Protein AF-A0A1E5XK78-F1 (afdb_monomer_lite)

Structure (mmCIF, N/CA/C/O backbone):
data_AF-A0A1E5XK78-F1
#
_entry.id   AF-A0A1E5XK78-F1
#
loop_
_atom_site.group_PDB
_atom_site.id
_atom_site.type_symbol
_atom_site.label_atom_id
_atom_site.label_alt_id
_atom_site.label_comp_id
_atom_site.label_asym_id
_atom_site.label_entity_id
_atom_site.label_seq_id
_atom_site.pdbx_PDB_ins_code
_atom_site.Cartn_x
_atom_site.Cartn_y
_atom_site.Cartn_z
_atom_site.occupancy
_atom_site.B_iso_or_equiv
_atom_site.auth_seq_id
_atom_site.auth_comp_id
_atom_site.auth_asym_id
_atom_site.auth_atom_id
_atom_site.pdbx_PDB_model_num
ATOM 1 N N . MET A 1 1 ? -5.330 30.285 -41.836 1.00 39.69 1 MET A N 1
ATOM 2 C CA . MET A 1 1 ? -5.995 29.648 -40.683 1.00 39.69 1 MET A CA 1
ATOM 3 C C . MET A 1 1 ? -5.480 28.227 -40.653 1.00 39.69 1 MET A C 1
ATOM 5 O O . MET A 1 1 ? -5.922 27.423 -41.458 1.00 39.69 1 MET A O 1
ATOM 9 N N . GLU A 1 2 ? -4.431 27.992 -39.870 1.00 37.88 2 GLU A N 1
ATOM 10 C CA . GLU A 1 2 ? -3.797 26.679 -39.732 1.00 37.88 2 GLU A CA 1
ATOM 11 C C . GLU A 1 2 ? -4.709 25.773 -38.904 1.00 37.88 2 GLU A C 1
ATOM 13 O O . GLU A 1 2 ? -5.076 26.111 -37.778 1.00 37.88 2 GLU A O 1
ATOM 18 N N . GLU A 1 3 ? -5.105 24.643 -39.488 1.00 44.44 3 GLU A N 1
ATOM 19 C CA . GLU A 1 3 ? -5.741 23.555 -38.758 1.00 44.44 3 GLU A CA 1
ATOM 20 C C . GLU A 1 3 ? -4.749 23.028 -37.720 1.00 44.44 3 GLU A C 1
ATOM 22 O O . GLU A 1 3 ? -3.665 22.545 -38.049 1.00 44.44 3 GLU A O 1
ATOM 27 N N . ALA A 1 4 ? -5.118 23.154 -36.446 1.00 44.00 4 ALA A N 1
ATOM 28 C CA . ALA A 1 4 ? -4.391 22.557 -35.344 1.00 44.00 4 ALA A CA 1
ATOM 29 C C . ALA A 1 4 ? -4.363 21.037 -35.550 1.00 44.00 4 ALA A C 1
ATOM 31 O O . ALA A 1 4 ? -5.372 20.357 -35.360 1.00 44.00 4 ALA A O 1
ATOM 32 N N . GLY A 1 5 ? -3.201 20.523 -35.961 1.00 41.53 5 GLY A N 1
ATOM 33 C CA . GLY A 1 5 ? -2.920 19.099 -36.056 1.00 41.53 5 GLY A CA 1
ATOM 34 C C . GLY A 1 5 ? -3.191 18.438 -34.711 1.00 41.53 5 GLY A C 1
ATOM 35 O O . GLY A 1 5 ? -2.399 18.547 -33.775 1.00 41.53 5 GLY A O 1
ATOM 36 N N . LEU A 1 6 ? -4.344 17.779 -34.618 1.00 42.44 6 LEU A N 1
ATOM 37 C CA . LEU A 1 6 ? -4.728 16.953 -33.491 1.00 42.44 6 LEU A CA 1
ATOM 38 C C . LEU A 1 6 ? -3.726 15.797 -33.435 1.00 42.44 6 LEU A C 1
ATOM 40 O O . LEU A 1 6 ? -3.800 14.863 -34.232 1.00 42.44 6 LEU A O 1
ATOM 44 N N . ILE A 1 7 ? -2.740 15.901 -32.541 1.00 48.28 7 ILE A N 1
ATOM 45 C CA . ILE A 1 7 ? -1.788 14.824 -32.267 1.00 48.28 7 ILE A CA 1
ATOM 46 C C . ILE A 1 7 ? -2.633 13.589 -31.928 1.00 48.28 7 ILE A C 1
ATOM 48 O O . ILE A 1 7 ? -3.388 13.643 -30.950 1.00 48.28 7 ILE A O 1
ATOM 52 N N . PRO A 1 8 ? -2.572 12.500 -32.715 1.00 41.50 8 PRO A N 1
ATOM 53 C CA . PRO A 1 8 ? -3.311 11.297 -32.381 1.00 41.50 8 PRO A CA 1
ATOM 54 C C . PRO A 1 8 ? -2.830 10.832 -31.009 1.00 41.50 8 PRO A C 1
ATOM 56 O O . PRO A 1 8 ? -1.623 10.699 -30.784 1.00 41.50 8 PRO A O 1
ATOM 59 N N . ALA A 1 9 ? -3.772 10.631 -30.081 1.00 45.47 9 ALA A N 1
ATOM 60 C CA . ALA A 1 9 ? -3.479 10.009 -28.799 1.00 45.47 9 ALA A CA 1
ATOM 61 C C . ALA A 1 9 ? -2.634 8.756 -29.080 1.00 45.47 9 ALA A C 1
ATOM 63 O O . ALA A 1 9 ? -3.028 7.957 -29.938 1.00 45.47 9 ALA A O 1
ATOM 64 N N . PRO A 1 10 ? -1.450 8.605 -28.457 1.00 41.16 10 PRO A N 1
ATOM 65 C CA . PRO A 1 10 ? -0.585 7.483 -28.767 1.00 41.16 10 PRO A CA 1
ATOM 66 C C . PRO A 1 10 ? -1.380 6.211 -28.512 1.00 41.16 10 PRO A C 1
ATOM 68 O O . PRO A 1 10 ? -1.948 6.062 -27.429 1.00 41.16 10 PRO A O 1
ATOM 71 N N . ALA A 1 11 ? -1.432 5.334 -29.520 1.00 41.66 11 ALA A N 1
ATOM 72 C CA . ALA A 1 11 ? -1.988 4.000 -29.390 1.00 41.66 11 ALA A CA 1
ATOM 73 C C . ALA A 1 11 ? -1.391 3.390 -28.122 1.00 41.66 11 ALA A C 1
ATOM 75 O O . ALA A 1 11 ? -0.189 3.109 -28.048 1.00 41.66 11 ALA A O 1
ATOM 76 N N . VAL A 1 12 ? -2.216 3.300 -27.080 1.00 47.38 12 VAL A N 1
ATOM 77 C CA . VAL A 1 12 ? -1.902 2.517 -25.900 1.00 47.38 12 VAL A CA 1
ATOM 78 C C . VAL A 1 12 ? -1.791 1.124 -26.475 1.00 47.38 12 VAL A C 1
ATOM 80 O O . VAL A 1 12 ? -2.801 0.549 -26.862 1.00 47.38 12 VAL A O 1
ATOM 83 N N . ASN A 1 13 ? -0.563 0.641 -26.672 1.00 44.59 13 ASN A N 1
ATOM 84 C CA . ASN A 1 13 ? -0.371 -0.761 -26.983 1.00 44.59 13 ASN A CA 1
ATOM 85 C C . ASN A 1 13 ? -1.160 -1.493 -25.903 1.00 44.59 13 ASN A C 1
ATOM 87 O O . ASN A 1 13 ? -0.841 -1.333 -24.719 1.00 44.59 13 ASN A O 1
ATOM 91 N N . ASP A 1 14 ? -2.187 -2.233 -26.315 1.00 42.72 14 ASP A N 1
ATOM 92 C CA . ASP A 1 14 ? -2.865 -3.260 -25.532 1.00 42.72 14 ASP A CA 1
ATOM 93 C C . ASP A 1 14 ? -1.855 -4.385 -25.244 1.00 42.72 14 ASP A C 1
ATOM 95 O O . ASP A 1 14 ? -2.046 -5.548 -25.583 1.00 42.72 14 ASP A O 1
ATOM 99 N N . ASN A 1 15 ? -0.711 -4.018 -24.661 1.00 50.06 15 ASN A N 1
ATOM 100 C CA . ASN A 1 15 ? 0.216 -4.927 -24.040 1.00 50.06 15 ASN A CA 1
ATOM 101 C C . ASN A 1 15 ? -0.579 -5.542 -22.903 1.00 50.06 15 ASN A C 1
ATOM 103 O O . ASN A 1 15 ? -0.853 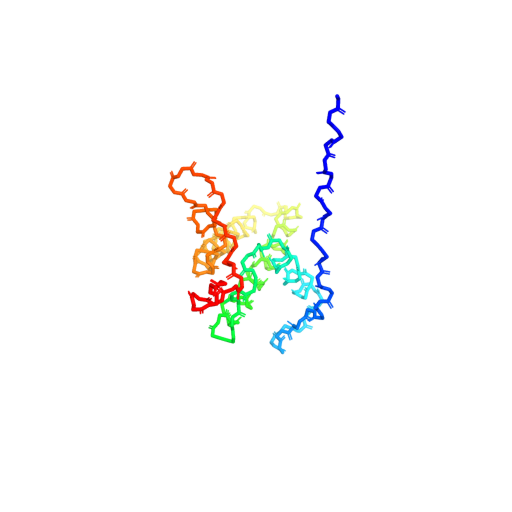-4.877 -21.900 1.00 50.06 15 ASN A O 1
ATOM 107 N N . GLU A 1 16 ? -0.983 -6.787 -23.125 1.00 63.50 16 GLU A N 1
ATOM 108 C CA . GLU A 1 16 ? -1.428 -7.736 -22.121 1.00 63.50 16 GLU A CA 1
ATOM 109 C C . GLU A 1 16 ? -0.677 -7.446 -20.823 1.00 63.50 16 GLU A C 1
ATOM 111 O O . GLU A 1 16 ? 0.538 -7.627 -20.717 1.00 63.50 16 GLU A O 1
ATOM 116 N N . LEU A 1 17 ? -1.385 -6.836 -19.875 1.00 71.38 17 LEU A N 1
ATOM 117 C CA . LEU A 1 17 ? -0.789 -6.433 -18.620 1.00 71.38 17 LEU A CA 1
ATOM 118 C C . LEU A 1 17 ? -0.367 -7.715 -17.908 1.00 71.38 17 LEU A C 1
ATOM 120 O O . LEU A 1 17 ? -1.215 -8.445 -17.399 1.00 71.38 17 LEU A O 1
ATOM 124 N N . HIS A 1 18 ? 0.933 -7.995 -17.903 1.00 80.69 18 HIS A N 1
ATOM 125 C CA . HIS A 1 18 ? 1.453 -9.168 -17.228 1.00 80.69 18 HIS A CA 1
ATOM 126 C C . HIS A 1 18 ? 1.323 -8.964 -15.719 1.00 80.69 18 HIS A C 1
ATOM 128 O O . HIS A 1 18 ? 1.890 -8.026 -15.151 1.00 80.69 18 HIS A O 1
ATOM 134 N N . TYR A 1 19 ? 0.544 -9.828 -15.074 1.00 84.31 19 TYR A N 1
ATOM 135 C CA . TYR A 1 19 ? 0.379 -9.806 -13.628 1.00 84.31 19 TYR A CA 1
ATOM 136 C C . TYR A 1 19 ? 1.444 -10.694 -12.983 1.00 84.31 19 TYR A C 1
ATOM 138 O O . TYR A 1 19 ? 1.556 -11.853 -13.371 1.00 84.31 19 TYR A O 1
ATOM 146 N N . PRO A 1 20 ? 2.171 -10.193 -11.974 1.00 85.75 20 PRO A N 1
ATOM 147 C CA . PRO A 1 20 ? 3.017 -11.022 -11.125 1.00 85.75 20 PRO A CA 1
ATOM 148 C C . PRO A 1 20 ? 2.270 -12.217 -10.519 1.00 85.75 20 PRO A C 1
ATOM 150 O O . PRO A 1 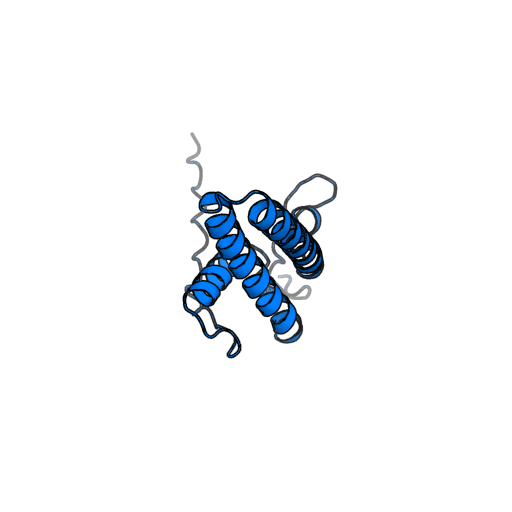20 ? 1.163 -12.044 -10.000 1.00 85.75 20 PRO A O 1
ATOM 153 N N . ASP A 1 21 ? 2.906 -13.391 -10.473 1.00 85.31 21 ASP A N 1
ATOM 154 C CA . ASP A 1 21 ? 2.332 -14.623 -9.894 1.00 85.31 21 ASP A CA 1
ATOM 155 C C . ASP A 1 21 ? 1.940 -14.460 -8.415 1.00 85.31 21 ASP A C 1
ATOM 157 O O . ASP A 1 21 ? 1.015 -15.097 -7.908 1.00 85.31 21 ASP A O 1
ATOM 161 N N . ALA A 1 22 ? 2.630 -13.565 -7.705 1.00 88.25 22 ALA A N 1
ATOM 162 C CA . ALA A 1 22 ? 2.384 -13.270 -6.297 1.00 88.25 22 ALA A CA 1
ATOM 163 C C . ALA A 1 22 ? 1.105 -12.447 -6.037 1.00 88.25 22 ALA A C 1
ATOM 165 O O . ALA A 1 22 ? 0.734 -12.265 -4.870 1.00 88.25 22 ALA A O 1
ATOM 166 N N . ILE A 1 23 ? 0.456 -11.924 -7.085 1.00 87.31 23 ILE A N 1
ATOM 167 C CA . ILE A 1 23 ? -0.830 -11.226 -7.002 1.00 87.31 23 ILE A CA 1
ATOM 168 C C . ILE A 1 23 ? -1.953 -12.246 -7.168 1.00 87.31 23 ILE A C 1
ATOM 170 O O . ILE A 1 23 ? -2.204 -12.774 -8.253 1.00 87.31 23 ILE A O 1
ATOM 174 N N . GLN A 1 24 ? -2.659 -12.505 -6.073 1.00 85.56 24 GLN A N 1
ATOM 175 C CA . GLN A 1 24 ? -3.626 -13.599 -6.013 1.00 85.56 24 GLN A CA 1
ATOM 176 C C . GLN A 1 24 ? -5.067 -13.103 -6.059 1.00 85.56 24 GLN A C 1
ATOM 178 O O . GLN A 1 24 ? -5.935 -13.809 -6.562 1.00 85.56 24 GLN A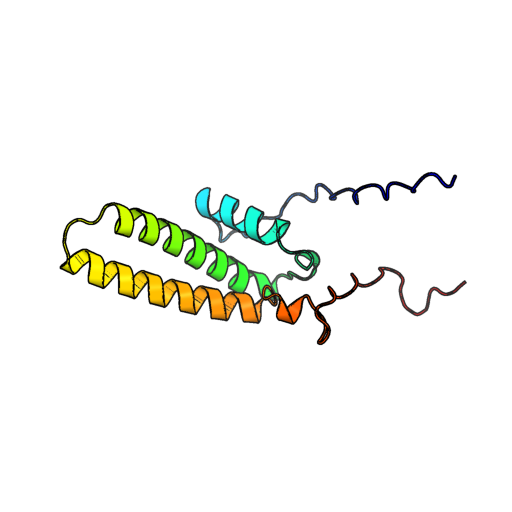 O 1
ATOM 183 N N . THR A 1 25 ? -5.332 -11.892 -5.566 1.00 92.00 25 THR A N 1
ATOM 184 C CA . THR A 1 25 ? -6.703 -11.388 -5.422 1.00 92.00 25 THR A CA 1
ATOM 185 C C . THR A 1 25 ? -7.096 -10.414 -6.532 1.00 92.00 25 THR A C 1
ATOM 187 O O . THR A 1 25 ? -6.273 -9.637 -7.019 1.00 92.00 25 THR A O 1
ATOM 190 N N . ASP A 1 26 ? -8.381 -10.389 -6.893 1.00 90.19 26 ASP A N 1
ATOM 191 C CA . ASP A 1 26 ? -8.912 -9.453 -7.897 1.00 90.19 26 ASP A CA 1
ATOM 192 C C . ASP A 1 26 ? -8.744 -7.983 -7.481 1.00 90.19 26 ASP A C 1
ATOM 194 O O . ASP A 1 26 ? -8.510 -7.106 -8.318 1.00 90.19 26 ASP A O 1
ATOM 198 N N . GLU A 1 27 ? -8.813 -7.704 -6.175 1.00 90.50 27 GLU A N 1
ATOM 199 C CA . GLU A 1 27 ? -8.605 -6.363 -5.616 1.00 90.50 27 GLU A CA 1
ATOM 200 C C . GLU A 1 27 ? -7.156 -5.889 -5.832 1.00 90.50 27 GLU A C 1
ATOM 202 O O . GLU A 1 27 ? -6.922 -4.748 -6.248 1.00 90.50 27 GLU A O 1
ATOM 207 N N . GLU A 1 28 ? -6.180 -6.778 -5.630 1.00 92.38 28 GLU A N 1
ATOM 208 C CA . GLU A 1 28 ? -4.772 -6.500 -5.919 1.00 92.38 28 GLU A CA 1
ATOM 209 C C . GLU A 1 28 ? -4.526 -6.359 -7.427 1.00 92.38 28 GLU A C 1
ATOM 211 O O . GLU A 1 28 ? -3.849 -5.415 -7.831 1.00 92.38 28 GLU A O 1
ATOM 216 N N . ARG A 1 29 ? -5.112 -7.221 -8.276 1.00 91.62 29 ARG A N 1
ATOM 217 C CA . ARG A 1 29 ? -4.997 -7.115 -9.748 1.00 91.62 29 ARG A CA 1
ATOM 218 C C . ARG A 1 29 ? -5.518 -5.774 -10.251 1.00 91.62 29 ARG A C 1
ATOM 220 O O . ARG A 1 29 ? -4.839 -5.083 -11.010 1.00 91.62 29 ARG A O 1
ATOM 227 N N . THR A 1 30 ? -6.687 -5.364 -9.768 1.00 91.88 30 THR A N 1
ATOM 228 C CA . THR A 1 30 ? -7.288 -4.066 -10.102 1.00 91.88 30 THR A CA 1
ATOM 229 C C . THR A 1 30 ? -6.382 -2.914 -9.667 1.00 91.88 30 THR A C 1
ATOM 231 O O . THR A 1 30 ? -6.155 -1.962 -10.419 1.00 91.88 30 THR A O 1
ATOM 234 N N . THR A 1 31 ? -5.815 -3.008 -8.463 1.00 92.44 31 THR A N 1
ATOM 235 C CA . THR A 1 31 ? -4.907 -1.992 -7.919 1.00 92.44 31 THR A CA 1
ATOM 236 C C . THR A 1 31 ? -3.598 -1.919 -8.709 1.00 92.44 31 THR A C 1
ATOM 238 O O . THR A 1 31 ? -3.151 -0.818 -9.035 1.00 92.44 31 THR A O 1
ATOM 241 N N . PHE A 1 32 ? -3.022 -3.064 -9.076 1.00 91.06 32 PHE A N 1
ATOM 242 C CA . PHE A 1 32 ? -1.835 -3.165 -9.922 1.00 91.06 32 PHE A CA 1
ATOM 243 C C . PHE A 1 32 ? -2.072 -2.525 -11.290 1.00 91.06 32 PHE A C 1
ATOM 245 O O . PHE A 1 32 ? -1.319 -1.640 -11.687 1.00 91.06 32 PHE A O 1
ATOM 252 N N . ALA A 1 33 ? -3.164 -2.890 -11.969 1.00 89.62 33 ALA A N 1
ATOM 253 C CA . ALA A 1 33 ? -3.521 -2.322 -13.264 1.00 89.62 33 ALA A CA 1
ATOM 254 C C . ALA A 1 33 ? -3.699 -0.805 -13.203 1.00 89.62 33 ALA A C 1
ATOM 256 O O . ALA A 1 33 ? -3.236 -0.090 -14.092 1.00 89.62 33 ALA A O 1
ATOM 257 N N . ARG A 1 34 ? -4.318 -0.297 -12.133 1.00 89.06 34 ARG A N 1
ATOM 258 C CA . ARG A 1 34 ? -4.468 1.144 -11.916 1.00 89.06 34 ARG A CA 1
ATOM 259 C C . ARG A 1 34 ? -3.117 1.843 -11.757 1.00 89.06 34 ARG A C 1
ATOM 261 O O . ARG A 1 34 ? -2.905 2.863 -12.403 1.00 89.06 34 ARG A O 1
ATOM 268 N N . ILE A 1 35 ? -2.216 1.310 -10.928 1.00 87.50 35 ILE A N 1
ATOM 269 C CA . ILE A 1 35 ? -0.879 1.892 -10.708 1.00 87.50 35 ILE A CA 1
ATOM 270 C C . ILE A 1 35 ? -0.056 1.849 -11.999 1.00 87.50 35 ILE A C 1
ATOM 272 O O . ILE A 1 35 ? 0.543 2.852 -12.379 1.00 87.50 35 ILE A O 1
ATOM 276 N N . TYR A 1 36 ? -0.071 0.712 -12.697 1.00 85.62 36 TYR A N 1
ATOM 277 C CA . TYR A 1 36 ? 0.682 0.515 -13.931 1.00 85.62 36 TYR A CA 1
ATOM 278 C C . TYR A 1 36 ? 0.205 1.460 -15.043 1.00 85.62 36 TYR A C 1
ATOM 280 O O . TYR A 1 36 ? 1.015 2.140 -15.662 1.00 85.62 36 TYR A O 1
ATOM 288 N N . ARG A 1 37 ? -1.113 1.571 -15.263 1.00 84.19 37 ARG A N 1
ATOM 289 C CA . ARG A 1 37 ? -1.686 2.452 -16.299 1.00 84.19 37 ARG A CA 1
ATOM 290 C C . ARG A 1 37 ? -1.528 3.938 -15.984 1.00 84.19 37 ARG A C 1
ATOM 292 O O . ARG A 1 37 ? -1.408 4.738 -16.904 1.00 84.19 37 ARG A O 1
ATOM 299 N N . ALA A 1 38 ? -1.544 4.311 -14.705 1.00 81.56 38 ALA A N 1
ATOM 300 C CA . ALA A 1 38 ? -1.383 5.702 -14.292 1.00 81.56 38 ALA A CA 1
ATOM 301 C C . ALA A 1 38 ? 0.072 6.192 -14.381 1.00 81.56 38 ALA A C 1
ATOM 303 O O . ALA A 1 38 ? 0.300 7.401 -14.376 1.00 81.56 38 ALA A O 1
ATOM 304 N N . ASN A 1 39 ? 1.056 5.287 -14.451 1.00 77.31 39 ASN A N 1
ATOM 305 C CA . ASN A 1 39 ? 2.462 5.665 -14.474 1.00 77.31 39 ASN A CA 1
ATOM 306 C C . ASN A 1 39 ? 3.022 5.737 -15.913 1.00 77.31 39 ASN A C 1
ATOM 308 O O . ASN A 1 39 ? 3.194 4.696 -16.552 1.00 77.31 39 ASN A O 1
ATOM 312 N N . PRO A 1 40 ? 3.428 6.921 -16.414 1.00 68.25 40 PRO A N 1
ATOM 313 C CA . PRO A 1 40 ? 4.076 7.041 -17.728 1.00 68.25 40 PRO A CA 1
ATOM 314 C C . PRO A 1 40 ? 5.402 6.258 -17.825 1.00 68.25 40 PRO A C 1
ATOM 316 O O . PRO A 1 40 ? 5.814 5.836 -18.912 1.00 68.25 40 PRO A O 1
ATOM 319 N N . SER A 1 41 ? 6.044 6.004 -16.683 1.00 69.00 41 SER A N 1
ATOM 320 C CA . SER A 1 41 ? 7.297 5.258 -16.551 1.00 69.00 41 SER A CA 1
ATOM 321 C C . SER A 1 41 ? 7.099 3.759 -16.298 1.00 69.00 41 SER A C 1
ATOM 323 O O . SER A 1 41 ? 8.063 3.075 -15.974 1.00 69.00 41 SER A O 1
ATOM 325 N N . ALA A 1 42 ? 5.887 3.214 -16.463 1.00 71.62 42 ALA A N 1
ATOM 326 C CA . ALA A 1 42 ? 5.616 1.791 -16.216 1.00 71.62 42 ALA A CA 1
ATOM 327 C C . ALA A 1 42 ? 6.453 0.833 -17.085 1.00 71.62 42 ALA A C 1
ATOM 329 O O . ALA A 1 42 ? 6.746 -0.288 -16.681 1.00 71.62 42 ALA A O 1
ATOM 330 N N . HIS A 1 43 ? 6.914 1.301 -18.247 1.00 70.06 43 HIS A N 1
ATOM 331 C CA . HIS A 1 43 ? 7.850 0.583 -19.117 1.00 70.06 43 HIS A CA 1
ATOM 332 C C . HIS A 1 43 ? 9.237 0.343 -18.488 1.00 70.06 43 HIS A C 1
ATOM 334 O O . HIS A 1 43 ? 10.012 -0.444 -19.021 1.00 70.06 43 HIS A O 1
ATOM 340 N N . LEU A 1 44 ? 9.567 1.028 -17.387 1.00 66.62 44 LEU A N 1
ATOM 341 C CA . LEU A 1 44 ? 10.814 0.851 -16.638 1.00 66.62 44 LEU A CA 1
ATOM 342 C C . LEU A 1 44 ? 10.701 -0.212 -15.540 1.00 66.62 44 LEU A C 1
ATOM 344 O O . LEU A 1 44 ? 11.692 -0.491 -14.866 1.00 66.62 44 LEU A O 1
ATOM 348 N N . TYR A 1 45 ? 9.515 -0.789 -15.331 1.00 78.00 45 TYR A N 1
ATOM 349 C CA . TYR A 1 45 ? 9.358 -1.888 -14.392 1.00 78.00 45 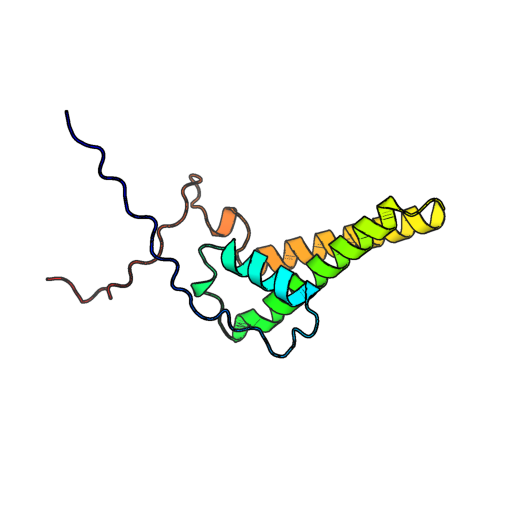TYR A CA 1
ATOM 350 C C . TYR A 1 45 ? 9.980 -3.155 -14.962 1.00 78.00 45 TYR A C 1
ATOM 352 O O . TYR A 1 45 ? 9.521 -3.710 -15.956 1.00 78.00 45 TYR A O 1
ATOM 360 N N . THR A 1 46 ? 11.052 -3.586 -14.314 1.00 79.56 46 THR A N 1
ATOM 361 C CA . THR A 1 46 ? 11.752 -4.840 -14.581 1.00 79.56 46 THR A CA 1
ATOM 362 C C . THR A 1 46 ? 11.418 -5.862 -13.498 1.00 79.56 46 THR A C 1
ATOM 364 O O . THR A 1 46 ? 10.902 -5.494 -12.436 1.00 79.56 46 THR A O 1
ATOM 367 N N . GLU A 1 47 ? 11.791 -7.125 -13.714 1.00 79.94 47 GLU A N 1
ATOM 368 C CA . GLU A 1 47 ? 11.701 -8.200 -12.708 1.00 79.94 47 GLU A CA 1
ATOM 369 C C . GLU A 1 47 ? 12.339 -7.796 -11.365 1.00 79.94 47 GLU A C 1
ATOM 371 O O . GLU A 1 47 ? 11.836 -8.122 -10.294 1.00 79.94 47 GLU A O 1
ATOM 376 N N . ALA A 1 48 ? 13.400 -6.980 -11.389 1.00 80.81 48 ALA A N 1
ATOM 377 C CA . ALA A 1 48 ? 14.051 -6.488 -10.174 1.00 80.81 48 ALA A CA 1
ATOM 378 C C . ALA A 1 48 ? 13.168 -5.530 -9.346 1.00 80.81 48 ALA A C 1
ATOM 380 O O . ALA A 1 48 ? 13.312 -5.435 -8.127 1.00 80.81 48 ALA A O 1
ATOM 381 N N . SER A 1 49 ? 12.258 -4.801 -9.998 1.00 83.62 49 SER A N 1
ATOM 382 C CA . SER A 1 49 ? 11.323 -3.870 -9.347 1.00 83.62 49 SER A CA 1
ATOM 383 C C . SER A 1 49 ? 9.995 -4.520 -8.946 1.00 83.62 49 SER A C 1
ATOM 385 O O . SER A 1 49 ? 9.238 -3.944 -8.160 1.00 83.62 49 SER A O 1
ATOM 387 N N . GLU A 1 50 ? 9.730 -5.728 -9.443 1.00 87.25 50 GLU A N 1
ATOM 388 C CA . GLU A 1 50 ? 8.478 -6.454 -9.245 1.00 87.25 50 GLU A CA 1
ATOM 389 C C . GLU A 1 50 ? 8.136 -6.689 -7.763 1.00 87.25 50 GLU A C 1
ATOM 391 O O . GLU A 1 50 ? 7.015 -6.351 -7.369 1.00 87.25 50 GLU A O 1
ATOM 396 N N . PRO A 1 51 ? 9.065 -7.131 -6.885 1.00 91.38 51 PRO A N 1
ATOM 397 C CA . PRO A 1 51 ? 8.751 -7.317 -5.468 1.00 91.38 51 PRO A CA 1
ATOM 398 C C . PRO A 1 51 ? 8.283 -6.024 -4.796 1.00 91.38 51 PRO A C 1
ATOM 400 O O . PRO A 1 51 ? 7.371 -6.037 -3.973 1.00 91.38 51 PRO A O 1
ATOM 403 N N . ILE A 1 52 ? 8.879 -4.889 -5.167 1.00 90.88 52 ILE A N 1
ATOM 404 C CA . ILE A 1 52 ? 8.539 -3.576 -4.607 1.00 90.88 52 ILE A CA 1
ATOM 405 C C . ILE A 1 52 ? 7.146 -3.151 -5.087 1.00 90.88 52 ILE A C 1
ATOM 407 O O . ILE A 1 52 ? 6.358 -2.625 -4.299 1.00 90.88 52 ILE A O 1
ATOM 411 N N . LEU A 1 53 ? 6.821 -3.417 -6.355 1.00 90.31 53 LEU A N 1
ATOM 412 C CA . LEU A 1 53 ? 5.508 -3.135 -6.929 1.00 90.31 53 LEU A CA 1
ATOM 413 C C . LEU A 1 53 ? 4.407 -3.995 -6.292 1.00 90.31 53 LEU A C 1
ATOM 415 O O . LEU A 1 53 ? 3.357 -3.463 -5.934 1.00 90.31 53 LEU A O 1
ATOM 419 N N . ILE A 1 54 ? 4.663 -5.286 -6.063 1.00 92.75 54 ILE A N 1
ATOM 420 C CA . ILE A 1 54 ? 3.742 -6.179 -5.340 1.00 92.75 54 ILE A CA 1
ATOM 421 C C . ILE A 1 54 ? 3.481 -5.651 -3.925 1.00 92.75 54 ILE A C 1
ATOM 423 O O . ILE A 1 54 ? 2.329 -5.562 -3.500 1.00 92.75 54 ILE A O 1
ATOM 427 N N . GLN A 1 55 ? 4.531 -5.265 -3.192 1.00 94.81 55 GLN A N 1
ATOM 428 C CA . GLN A 1 55 ? 4.368 -4.716 -1.842 1.00 94.81 55 GLN A CA 1
ATOM 429 C C . GLN A 1 55 ? 3.564 -3.415 -1.858 1.00 94.81 55 GLN A C 1
ATOM 431 O O . GLN A 1 55 ? 2.666 -3.242 -1.036 1.00 94.81 55 GLN A O 1
ATOM 436 N N . LEU A 1 56 ? 3.814 -2.527 -2.824 1.00 93.94 56 LEU A N 1
ATOM 437 C CA . LEU A 1 56 ? 3.032 -1.301 -2.970 1.00 93.94 56 LEU A CA 1
ATOM 438 C C . LEU A 1 56 ? 1.545 -1.611 -3.185 1.00 93.94 56 LEU A C 1
ATOM 440 O O . LEU A 1 56 ? 0.694 -1.022 -2.522 1.00 93.94 56 LEU A O 1
ATOM 444 N N . VAL A 1 57 ? 1.227 -2.553 -4.074 1.00 94.69 57 VAL A N 1
ATOM 445 C CA . VAL A 1 57 ? -0.154 -2.981 -4.339 1.00 94.69 57 VAL A CA 1
ATOM 446 C C . VAL A 1 57 ? -0.830 -3.507 -3.074 1.00 94.69 57 VAL A C 1
ATOM 448 O O . VAL A 1 57 ? -1.977 -3.142 -2.800 1.00 94.69 57 VAL A O 1
ATOM 451 N N . ARG A 1 58 ? -0.121 -4.307 -2.273 1.00 95.44 58 ARG A N 1
ATOM 452 C CA . ARG A 1 58 ? -0.630 -4.841 -1.001 1.00 95.44 58 ARG A CA 1
ATOM 453 C C . ARG A 1 58 ? -0.922 -3.737 0.006 1.00 95.44 58 ARG A C 1
ATOM 455 O O . ARG A 1 58 ? -2.030 -3.683 0.532 1.00 95.44 58 ARG A O 1
ATOM 462 N N . HIS A 1 59 ? 0.016 -2.817 0.209 1.00 96.56 59 HIS A N 1
ATOM 463 C CA . HIS A 1 59 ? -0.169 -1.689 1.123 1.00 96.56 59 HIS A CA 1
ATOM 464 C C . HIS A 1 59 ? -1.316 -0.769 0.686 1.00 96.56 59 HIS A C 1
ATOM 466 O O . HIS A 1 59 ? -2.153 -0.382 1.496 1.00 96.56 59 HIS A O 1
ATOM 472 N N . VAL A 1 60 ? -1.447 -0.485 -0.614 1.00 95.81 60 VAL A N 1
ATOM 473 C CA . VAL A 1 60 ? -2.580 0.296 -1.140 1.00 95.81 60 VAL A CA 1
ATOM 474 C C . VAL A 1 60 ? -3.910 -0.435 -0.925 1.00 95.81 60 VAL A C 1
ATOM 476 O O . VAL A 1 60 ? -4.902 0.182 -0.535 1.00 95.81 60 VAL A O 1
ATOM 479 N N . THR A 1 61 ? -3.944 -1.747 -1.152 1.00 95.81 61 THR A N 1
ATOM 480 C CA . THR A 1 61 ? -5.143 -2.570 -0.937 1.00 95.81 61 THR A CA 1
ATOM 481 C C . THR A 1 61 ? -5.544 -2.584 0.541 1.00 95.81 61 THR A C 1
ATOM 483 O O . THR A 1 61 ? -6.708 -2.345 0.872 1.00 95.81 61 THR A O 1
ATOM 486 N N . ASN A 1 62 ? -4.579 -2.768 1.442 1.00 95.69 62 ASN A N 1
ATOM 487 C CA . ASN A 1 62 ? -4.797 -2.730 2.887 1.00 95.69 62 ASN A CA 1
ATOM 488 C C . ASN A 1 62 ? -5.242 -1.350 3.371 1.00 95.69 62 ASN A C 1
ATOM 490 O O . ASN A 1 62 ? -6.203 -1.261 4.132 1.00 95.69 62 ASN A O 1
ATOM 494 N N . ALA A 1 63 ? -4.627 -0.271 2.882 1.00 96.44 63 ALA A N 1
ATOM 495 C CA . ALA A 1 63 ? -5.033 1.093 3.208 1.00 96.44 63 ALA A CA 1
ATOM 496 C C . ALA A 1 63 ? -6.502 1.357 2.833 1.00 96.44 63 ALA A C 1
ATOM 498 O O . ALA A 1 63 ? -7.244 1.947 3.619 1.00 96.44 63 ALA A O 1
ATOM 499 N N . ASN A 1 64 ? -6.957 0.860 1.675 1.00 95.00 64 ASN A N 1
ATOM 500 C CA . ASN A 1 64 ? -8.363 0.967 1.271 1.00 95.00 64 ASN A CA 1
ATOM 501 C C . ASN A 1 64 ? -9.287 0.160 2.193 1.00 95.00 64 ASN A C 1
ATOM 503 O O . ASN A 1 64 ? -10.355 0.644 2.566 1.00 95.00 64 ASN A O 1
ATOM 507 N N . ARG A 1 65 ? -8.882 -1.052 2.598 1.00 95.12 65 ARG A N 1
ATOM 508 C CA . ARG A 1 65 ? -9.629 -1.868 3.572 1.00 95.12 65 ARG A CA 1
ATOM 509 C C . ARG A 1 65 ? -9.747 -1.156 4.916 1.00 95.12 65 ARG A C 1
ATOM 511 O O . ARG A 1 65 ? -10.860 -0.991 5.405 1.00 95.12 65 ARG A O 1
ATOM 518 N N . ILE A 1 66 ? -8.635 -0.663 5.458 1.00 96.12 66 ILE A N 1
ATOM 519 C CA . ILE A 1 66 ? -8.602 0.093 6.716 1.00 96.12 66 ILE A CA 1
ATOM 520 C C . ILE A 1 66 ? -9.476 1.342 6.610 1.00 96.12 66 ILE A C 1
ATOM 522 O O . ILE A 1 66 ? -10.259 1.601 7.514 1.00 96.12 66 ILE A O 1
ATOM 526 N N . SER A 1 67 ? -9.425 2.079 5.497 1.00 95.00 67 SER A N 1
ATOM 527 C CA . SER A 1 67 ? -10.278 3.256 5.292 1.00 95.00 67 SER A CA 1
ATOM 528 C C . SER A 1 67 ? -11.773 2.912 5.354 1.00 95.00 67 SER A C 1
ATOM 530 O O . SER A 1 67 ? -12.541 3.628 6.000 1.00 95.00 67 SER A O 1
ATOM 532 N N . ARG A 1 68 ? -12.189 1.783 4.761 1.00 95.81 68 ARG A N 1
ATOM 533 C CA . ARG A 1 68 ? -13.575 1.290 4.859 1.00 95.81 68 ARG A CA 1
ATOM 534 C C . ARG A 1 68 ? -13.952 0.915 6.295 1.00 95.81 68 ARG A C 1
ATOM 536 O O . ARG A 1 68 ? -15.062 1.221 6.722 1.00 95.81 68 ARG A O 1
ATOM 543 N N . GLU A 1 69 ? -13.043 0.294 7.042 1.00 96.00 69 GLU A N 1
ATOM 544 C CA . GLU A 1 69 ? -13.264 -0.040 8.456 1.00 96.00 69 GLU A CA 1
ATOM 545 C C . GLU A 1 69 ? -13.348 1.215 9.337 1.00 96.00 69 GLU A C 1
ATOM 547 O O . GLU A 1 69 ? -14.246 1.320 10.167 1.00 96.00 69 GLU A O 1
ATOM 552 N N . VAL A 1 70 ? -12.496 2.220 9.103 1.00 94.62 70 VAL A N 1
ATOM 553 C CA . VAL A 1 70 ? -12.536 3.518 9.803 1.00 94.62 70 VAL A CA 1
ATOM 554 C C . VAL A 1 70 ? -13.894 4.194 9.624 1.00 94.62 70 VAL A C 1
ATOM 556 O O . VAL A 1 70 ? -14.457 4.700 10.591 1.00 94.62 70 VAL A O 1
ATOM 559 N N . GLN A 1 71 ? -14.456 4.169 8.412 1.00 93.62 71 GLN A N 1
ATOM 560 C CA . GLN A 1 71 ? -15.774 4.751 8.129 1.00 93.62 71 GLN A CA 1
ATOM 561 C C . GLN A 1 71 ? -16.923 4.032 8.857 1.00 93.62 71 GLN A C 1
ATOM 563 O O . GLN A 1 71 ? -17.967 4.635 9.110 1.00 93.62 71 GLN A O 1
ATOM 568 N N . ARG A 1 72 ? -16.752 2.745 9.180 1.00 94.75 72 ARG A N 1
ATOM 569 C CA . ARG A 1 72 ? -17.760 1.913 9.859 1.00 94.75 72 ARG A CA 1
ATOM 570 C C . ARG A 1 72 ? -17.593 1.896 11.376 1.00 94.75 72 ARG A C 1
ATOM 572 O O . ARG A 1 72 ? -18.572 1.665 12.087 1.00 94.75 72 ARG A O 1
ATOM 579 N N . ALA A 1 73 ? -16.380 2.127 11.870 1.00 93.88 73 ALA A N 1
ATOM 580 C CA . ALA A 1 73 ? -16.051 2.048 13.282 1.00 93.88 73 ALA A CA 1
ATOM 581 C C . ALA A 1 73 ? -16.846 3.076 14.104 1.00 93.88 73 ALA A C 1
ATOM 583 O O . ALA A 1 73 ? -16.841 4.276 13.833 1.00 93.88 73 ALA A O 1
ATOM 584 N N . ARG A 1 74 ? -17.532 2.586 15.141 1.00 93.94 74 ARG A N 1
ATOM 585 C CA . ARG A 1 74 ? -18.240 3.415 16.133 1.00 93.94 74 ARG A CA 1
ATOM 586 C C . ARG A 1 74 ? -17.538 3.443 17.487 1.00 93.94 74 ARG A C 1
ATOM 588 O O . ARG A 1 74 ? -17.745 4.377 18.252 1.00 93.94 74 ARG A O 1
ATOM 595 N N . ASP A 1 75 ? -16.709 2.439 17.769 1.00 96.50 75 ASP A N 1
ATOM 596 C CA . ASP A 1 75 ? -15.910 2.366 18.991 1.00 96.50 75 ASP A CA 1
ATOM 597 C C . ASP A 1 75 ? -14.669 3.279 18.888 1.00 96.50 75 ASP A C 1
ATOM 599 O O . ASP A 1 75 ? -13.839 3.084 17.992 1.00 96.50 75 ASP A O 1
ATOM 603 N N . PRO A 1 76 ? -14.490 4.240 19.815 1.00 94.81 76 PRO A N 1
ATOM 604 C CA . PRO A 1 76 ? -13.311 5.098 19.859 1.00 94.81 76 PRO A CA 1
ATOM 605 C C . PRO A 1 76 ? -11.982 4.341 19.980 1.00 94.81 76 PRO A C 1
ATOM 607 O O . PRO A 1 76 ? -10.979 4.781 19.418 1.00 94.81 76 PRO A O 1
ATOM 610 N N . LYS A 1 77 ? -11.937 3.207 20.695 1.00 95.69 77 LYS A N 1
ATOM 611 C CA . LYS A 1 77 ? -10.686 2.443 20.855 1.00 95.69 77 LYS A CA 1
ATOM 612 C C . LYS A 1 77 ? -10.263 1.805 19.538 1.00 95.69 77 LYS A C 1
ATOM 614 O O . LYS A 1 77 ? -9.104 1.943 19.140 1.00 95.69 77 LYS A O 1
ATOM 619 N N . LEU A 1 78 ? -11.210 1.177 18.844 1.00 94.00 78 LEU A N 1
ATOM 620 C CA . LEU A 1 78 ? -11.001 0.651 17.499 1.00 94.00 78 LEU A CA 1
ATOM 621 C C . LEU A 1 78 ? -10.587 1.759 16.520 1.00 94.00 78 LEU A C 1
ATOM 623 O O . LEU A 1 78 ? -9.650 1.575 15.747 1.00 94.00 78 LEU A O 1
ATOM 627 N N . LEU A 1 79 ? -11.214 2.937 16.595 1.00 95.75 79 LEU A N 1
ATOM 628 C CA . LEU A 1 79 ? -10.879 4.063 15.723 1.00 95.75 79 LEU A CA 1
ATOM 629 C C . LEU A 1 79 ? -9.417 4.513 15.888 1.00 95.75 79 LEU A C 1
ATOM 631 O O . LEU A 1 79 ? -8.730 4.756 14.895 1.00 95.75 79 LEU A O 1
ATOM 635 N N . ILE A 1 80 ? -8.912 4.575 17.126 1.00 96.50 80 ILE A N 1
ATOM 636 C CA . ILE A 1 80 ? -7.508 4.918 17.406 1.00 96.50 80 ILE A CA 1
ATOM 637 C C . ILE A 1 80 ? -6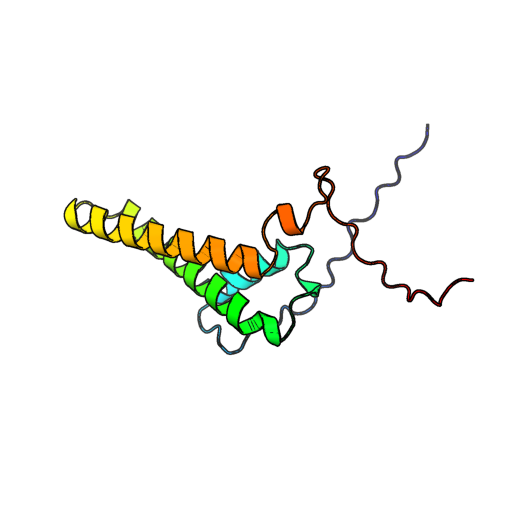.562 3.870 16.809 1.00 96.50 80 ILE A C 1
ATOM 639 O O . ILE A 1 80 ? -5.541 4.228 16.220 1.00 96.50 80 ILE A O 1
ATOM 643 N N . GLN A 1 81 ? -6.890 2.583 16.942 1.00 96.50 81 GLN A N 1
ATOM 644 C CA . GLN A 1 81 ? -6.084 1.498 16.377 1.00 96.50 81 GLN A CA 1
ATOM 645 C C . GLN A 1 81 ? -6.050 1.557 14.847 1.00 96.50 81 GLN A C 1
ATOM 647 O O . GLN A 1 81 ? -4.970 1.523 14.259 1.00 96.50 81 GLN A O 1
ATOM 652 N N . LEU A 1 82 ? -7.208 1.729 14.208 1.00 96.31 82 LEU A N 1
ATOM 653 C CA . LEU A 1 82 ? -7.305 1.842 12.754 1.00 96.31 82 LEU A CA 1
ATOM 654 C C . LEU A 1 82 ? -6.598 3.095 12.224 1.00 96.31 82 LEU A C 1
ATOM 656 O O . LEU A 1 82 ? -5.931 3.029 11.197 1.00 96.31 82 LEU A O 1
ATOM 660 N N . SER A 1 83 ? -6.662 4.214 12.950 1.00 94.56 83 SER A N 1
ATOM 661 C CA . SER A 1 83 ? -5.945 5.447 12.589 1.00 94.56 83 SER A CA 1
ATOM 662 C C . SER A 1 83 ? -4.424 5.266 12.632 1.00 94.56 83 SER A C 1
ATOM 664 O O . SER A 1 83 ? -3.708 5.806 11.789 1.00 94.56 83 SER A O 1
ATOM 666 N N . ARG A 1 84 ? -3.912 4.484 13.594 1.00 96.69 84 ARG A N 1
ATOM 667 C CA . ARG A 1 84 ? -2.488 4.115 13.648 1.00 96.69 84 ARG A CA 1
ATOM 668 C C . ARG A 1 84 ? -2.107 3.221 12.472 1.00 96.69 84 ARG A C 1
ATOM 670 O O . ARG A 1 84 ? -1.168 3.554 11.760 1.00 96.69 84 ARG A O 1
ATOM 677 N N . ALA A 1 85 ? -2.895 2.180 12.206 1.00 96.25 85 ALA A N 1
ATOM 678 C CA . ALA A 1 85 ? -2.674 1.306 11.057 1.00 96.25 85 ALA A CA 1
ATOM 679 C C . ALA A 1 85 ? -2.688 2.094 9.733 1.00 96.25 85 ALA A C 1
ATOM 681 O O . ALA A 1 85 ? -1.807 1.926 8.898 1.00 96.25 85 ALA A O 1
ATOM 682 N N . GLN A 1 86 ? -3.624 3.033 9.564 1.00 95.81 86 GLN A N 1
ATOM 683 C CA . GLN A 1 86 ? -3.686 3.894 8.383 1.00 95.81 86 GLN A CA 1
ATOM 684 C C . GLN A 1 86 ? -2.435 4.771 8.226 1.00 95.81 86 GLN A C 1
ATOM 686 O O . GLN A 1 86 ? -1.962 4.980 7.104 1.00 95.81 86 GLN A O 1
ATOM 691 N N . ARG A 1 87 ? -1.888 5.290 9.331 1.00 96.81 87 ARG A N 1
ATOM 692 C CA . ARG A 1 87 ? -0.637 6.058 9.320 1.00 96.81 87 ARG A CA 1
ATOM 693 C C . ARG A 1 87 ? 0.541 5.192 8.870 1.00 96.81 87 ARG A C 1
ATOM 695 O O . ARG A 1 87 ? 1.330 5.652 8.045 1.00 96.81 87 ARG A O 1
ATOM 702 N N . ASP A 1 88 ? 0.636 3.969 9.377 1.00 96.75 88 ASP A N 1
ATOM 703 C CA . ASP A 1 88 ? 1.717 3.038 9.040 1.00 96.75 88 ASP A CA 1
ATOM 704 C C . ASP A 1 88 ? 1.657 2.630 7.559 1.00 96.75 88 ASP A C 1
ATOM 706 O O . ASP A 1 88 ? 2.665 2.701 6.853 1.00 96.75 88 ASP A O 1
ATOM 710 N N . GLU A 1 89 ? 0.459 2.325 7.049 1.00 96.81 89 GLU A N 1
ATOM 711 C CA . GLU A 1 89 ? 0.240 2.048 5.624 1.00 96.81 89 GLU A CA 1
ATOM 712 C C . GLU A 1 89 ? 0.610 3.250 4.744 1.00 96.81 89 GLU A C 1
ATOM 714 O O . GLU A 1 89 ? 1.291 3.107 3.728 1.00 96.81 89 GLU A O 1
ATOM 719 N N . SER A 1 90 ? 0.232 4.465 5.153 1.00 95.12 90 SER A N 1
ATOM 720 C CA . SER A 1 90 ? 0.567 5.688 4.410 1.00 95.12 90 SER A CA 1
ATOM 721 C C . SER A 1 90 ? 2.082 5.916 4.335 1.00 95.12 90 SER A C 1
ATOM 723 O O . SER A 1 90 ? 2.603 6.306 3.287 1.00 95.12 90 SER A O 1
ATOM 725 N N . ALA A 1 91 ? 2.807 5.636 5.423 1.00 95.06 91 ALA A N 1
ATOM 726 C CA . ALA A 1 91 ? 4.263 5.738 5.458 1.00 95.06 91 ALA A CA 1
ATOM 727 C C . ALA A 1 91 ? 4.935 4.697 4.543 1.00 95.06 91 ALA A C 1
ATOM 729 O O . ALA A 1 91 ? 5.860 5.036 3.795 1.00 95.06 91 ALA A O 1
ATOM 730 N N . ALA A 1 92 ? 4.444 3.454 4.549 1.00 95.75 92 ALA A N 1
ATOM 731 C CA . ALA A 1 92 ? 4.929 2.398 3.662 1.00 95.75 92 ALA A CA 1
ATOM 732 C C . ALA A 1 92 ? 4.700 2.753 2.183 1.00 95.75 92 ALA A C 1
ATOM 734 O O . ALA A 1 92 ? 5.636 2.686 1.379 1.00 95.75 92 ALA A O 1
ATOM 735 N N . ILE A 1 93 ? 3.495 3.223 1.835 1.00 94.62 93 ILE A N 1
ATOM 736 C CA . ILE A 1 93 ? 3.145 3.666 0.477 1.00 94.62 93 ILE A CA 1
ATOM 737 C C . ILE A 1 93 ? 4.082 4.784 0.015 1.00 94.62 93 ILE A C 1
ATOM 739 O O . ILE A 1 93 ? 4.614 4.704 -1.094 1.00 94.62 93 ILE A O 1
ATOM 743 N N . ALA A 1 94 ? 4.336 5.798 0.847 1.00 91.50 94 ALA A N 1
ATOM 744 C CA . ALA A 1 94 ? 5.228 6.903 0.495 1.00 91.50 94 ALA A CA 1
ATOM 745 C C . ALA A 1 94 ? 6.670 6.427 0.231 1.00 91.50 94 ALA A C 1
ATOM 747 O O . ALA A 1 94 ? 7.292 6.820 -0.762 1.00 91.50 94 ALA A O 1
ATOM 748 N N . SER A 1 95 ? 7.189 5.532 1.080 1.00 92.38 95 SER A N 1
ATOM 749 C CA . SER A 1 95 ? 8.536 4.969 0.928 1.00 92.38 95 SER A CA 1
ATOM 750 C C . SER A 1 95 ? 8.672 4.149 -0.359 1.00 92.38 95 SER A C 1
ATOM 752 O O . SER A 1 95 ? 9.601 4.363 -1.143 1.00 92.38 95 SER A O 1
ATOM 754 N N . LEU A 1 96 ? 7.726 3.243 -0.619 1.00 91.50 96 LEU A N 1
ATOM 755 C CA . LEU A 1 96 ? 7.733 2.383 -1.806 1.00 91.50 96 LEU A CA 1
ATOM 756 C C . LEU A 1 96 ? 7.518 3.188 -3.091 1.00 91.50 96 LEU A C 1
ATOM 758 O O . LEU A 1 96 ? 8.221 2.968 -4.076 1.00 91.50 96 LEU A O 1
ATOM 762 N N . SER A 1 97 ? 6.622 4.176 -3.063 1.00 88.19 97 SER A N 1
ATOM 763 C CA . SER A 1 97 ? 6.373 5.066 -4.204 1.00 88.19 97 SER A CA 1
ATOM 764 C C . SER A 1 97 ? 7.615 5.872 -4.579 1.00 88.19 97 SER A C 1
ATOM 766 O O . SER A 1 97 ? 7.917 6.035 -5.760 1.00 88.19 97 SER A O 1
ATOM 768 N N . THR A 1 98 ? 8.383 6.324 -3.585 1.00 85.69 98 THR A N 1
ATOM 769 C CA . THR A 1 98 ? 9.654 7.023 -3.821 1.00 85.69 98 THR A CA 1
ATOM 770 C C . THR A 1 98 ? 10.680 6.097 -4.474 1.00 85.69 98 THR A C 1
ATOM 772 O O . THR A 1 98 ? 11.309 6.476 -5.461 1.00 85.69 98 THR A O 1
ATOM 775 N N . LYS A 1 99 ? 10.810 4.854 -3.986 1.00 84.88 99 LYS A N 1
ATOM 776 C CA . LYS A 1 99 ? 11.729 3.850 -4.557 1.00 84.88 99 LYS A CA 1
ATOM 777 C C . LYS A 1 99 ? 11.373 3.486 -5.999 1.00 84.88 99 LYS A C 1
ATOM 779 O O . LYS A 1 99 ? 12.264 3.360 -6.831 1.00 84.88 99 LYS A O 1
ATOM 784 N N . LEU A 1 100 ? 10.080 3.375 -6.299 1.00 80.94 100 LEU A N 1
ATOM 785 C CA . LEU A 1 100 ? 9.569 3.097 -7.644 1.00 80.94 100 LEU A CA 1
ATOM 786 C C . LEU A 1 100 ? 9.551 4.322 -8.561 1.00 80.94 100 LEU A C 1
ATOM 788 O O . LEU A 1 100 ? 9.090 4.209 -9.695 1.00 80.94 100 LEU A O 1
ATOM 792 N N . ARG A 1 101 ? 10.029 5.485 -8.088 1.00 75.44 101 ARG A N 1
ATOM 793 C CA . ARG A 1 101 ? 10.018 6.740 -8.852 1.00 75.44 101 ARG A CA 1
ATOM 794 C C . ARG A 1 101 ? 8.615 7.108 -9.356 1.00 75.44 101 ARG A C 1
ATOM 796 O O . ARG A 1 101 ? 8.454 7.672 -10.430 1.00 75.44 101 ARG A O 1
ATOM 803 N N . LEU A 1 102 ? 7.602 6.791 -8.550 1.00 66.44 102 LEU A N 1
ATOM 804 C CA . LEU A 1 102 ? 6.201 7.141 -8.793 1.00 66.44 102 LEU A CA 1
ATOM 805 C C . LEU A 1 102 ? 5.867 8.575 -8.375 1.00 66.44 102 LEU A C 1
ATOM 807 O O . LEU A 1 102 ? 4.836 9.113 -8.769 1.00 66.44 102 LEU A O 1
ATOM 811 N N . ALA A 1 103 ? 6.709 9.184 -7.540 1.00 61.31 103 ALA A N 1
ATOM 812 C CA . ALA A 1 103 ? 6.521 10.554 -7.091 1.00 61.31 103 ALA A CA 1
ATOM 813 C C . ALA A 1 103 ? 6.717 11.544 -8.249 1.00 61.31 103 ALA A C 1
ATOM 815 O O . ALA A 1 103 ? 7.587 11.353 -9.098 1.00 61.31 103 ALA A O 1
ATOM 816 N N . ALA A 1 104 ? 5.967 12.649 -8.234 1.00 59.97 104 ALA A N 1
ATOM 817 C CA . ALA A 1 104 ? 6.057 13.699 -9.251 1.00 59.97 104 ALA A CA 1
ATOM 818 C C . ALA A 1 104 ? 7.491 14.228 -9.442 1.00 59.97 104 ALA A C 1
ATOM 820 O O . ALA A 1 104 ? 7.888 14.513 -10.565 1.00 59.97 104 ALA A O 1
ATOM 821 N N . SER A 1 105 ? 8.300 14.271 -8.377 1.00 58.75 105 SER A N 1
ATOM 822 C CA . SER A 1 105 ? 9.715 14.671 -8.426 1.00 58.75 105 SER A CA 1
ATOM 823 C C . SER A 1 105 ? 10.618 13.725 -9.218 1.00 58.75 105 SER A C 1
ATOM 825 O O . SER A 1 105 ? 11.717 14.108 -9.598 1.00 58.75 105 SER A O 1
ATOM 827 N N . ALA A 1 106 ? 10.189 12.485 -9.445 1.00 57.41 106 ALA A N 1
ATOM 828 C CA . ALA A 1 106 ? 10.934 11.517 -10.238 1.00 57.41 106 ALA A CA 1
ATOM 829 C C . ALA A 1 106 ? 10.499 11.500 -11.710 1.00 57.41 106 ALA A C 1
ATOM 831 O O . ALA A 1 106 ? 11.190 10.930 -12.552 1.00 57.41 106 ALA A O 1
ATOM 832 N N . ILE A 1 107 ? 9.353 12.115 -12.004 1.00 61.12 107 ILE A N 1
ATOM 833 C CA . ILE A 1 107 ? 8.756 12.195 -13.337 1.00 61.12 107 ILE A CA 1
ATOM 834 C C . ILE A 1 107 ? 8.942 13.606 -13.916 1.00 61.12 107 ILE A C 1
ATOM 836 O O . ILE A 1 107 ? 8.837 13.774 -15.125 1.00 61.12 107 ILE A O 1
ATOM 840 N N . ALA A 1 108 ? 9.257 14.609 -13.091 1.00 61.56 108 ALA A N 1
ATOM 841 C CA . ALA A 1 108 ? 9.448 15.993 -13.503 1.00 61.56 108 ALA A CA 1
ATOM 842 C C . ALA A 1 108 ? 10.870 16.510 -13.218 1.00 61.56 108 ALA A C 1
ATOM 844 O O . ALA A 1 108 ? 11.474 16.182 -12.200 1.00 61.56 108 ALA A O 1
ATOM 845 N N . ASP A 1 109 ? 11.382 17.348 -14.118 1.00 63.91 109 ASP A N 1
ATOM 846 C CA . ASP A 1 109 ? 12.626 18.109 -13.956 1.00 63.91 109 ASP A CA 1
ATOM 847 C C . ASP A 1 109 ? 12.485 19.178 -12.846 1.00 63.91 109 ASP A C 1
ATOM 849 O O . ASP A 1 109 ? 11.380 19.502 -12.406 1.00 63.91 109 ASP A O 1
ATOM 853 N N . HIS A 1 110 ? 13.589 19.803 -12.426 1.00 63.50 110 HIS A N 1
ATOM 854 C CA . HIS A 1 110 ? 13.642 20.871 -11.415 1.00 63.50 110 HIS A CA 1
ATOM 855 C C . HIS A 1 110 ? 12.743 22.081 -11.730 1.00 63.50 110 HIS A C 1
ATOM 857 O O . HIS A 1 110 ? 12.464 22.898 -10.855 1.00 63.50 110 HIS A O 1
ATOM 863 N N . ARG A 1 111 ? 12.291 22.199 -12.984 1.00 64.69 111 ARG A N 1
ATOM 864 C CA . ARG A 1 111 ? 11.368 23.232 -13.476 1.00 64.69 111 ARG A CA 1
ATOM 865 C C . ARG A 1 111 ? 9.898 22.787 -13.512 1.00 64.69 111 ARG A C 1
ATOM 867 O O . ARG A 1 111 ? 9.057 23.556 -13.957 1.00 64.69 111 ARG A O 1
ATOM 874 N N . GLY A 1 112 ? 9.584 21.563 -13.081 1.00 59.44 112 GLY A N 1
ATOM 875 C CA . GLY A 1 112 ? 8.228 21.001 -13.087 1.00 59.44 112 GLY A CA 1
ATOM 876 C C . GLY A 1 112 ? 7.768 20.431 -14.435 1.00 59.44 112 GLY A C 1
ATOM 877 O O . GLY A 1 112 ? 6.635 19.972 -14.544 1.00 59.44 112 GLY A O 1
ATOM 878 N N . ASN A 1 113 ? 8.632 20.424 -15.453 1.00 69.56 113 ASN A N 1
ATOM 879 C CA . ASN A 1 113 ? 8.332 19.808 -16.745 1.00 69.56 113 ASN A CA 1
ATOM 880 C C . ASN A 1 113 ? 8.438 18.287 -16.637 1.00 69.56 113 ASN A C 1
ATOM 882 O O . ASN A 1 113 ? 9.427 17.795 -16.099 1.00 69.56 113 ASN A O 1
ATOM 886 N N . LEU A 1 114 ? 7.471 17.547 -17.185 1.00 62.97 114 LEU A N 1
ATOM 887 C CA . LEU A 1 114 ? 7.573 16.090 -17.291 1.00 62.97 114 LEU A CA 1
ATOM 888 C C . LEU A 1 114 ? 8.824 15.716 -18.100 1.00 62.97 114 LEU A C 1
ATOM 890 O O . LEU A 1 114 ? 9.082 16.300 -19.154 1.00 62.97 114 LEU A O 1
ATOM 894 N N . LEU A 1 115 ? 9.594 14.746 -17.609 1.00 61.72 115 LEU A N 1
ATOM 895 C CA . LEU A 1 115 ? 10.764 14.229 -18.303 1.00 61.72 115 LEU A CA 1
ATOM 896 C C . LEU A 1 115 ? 10.322 13.648 -19.654 1.00 61.72 115 LEU A C 1
ATOM 898 O O . LEU A 1 115 ? 9.360 12.870 -19.698 1.00 61.72 115 LEU A O 1
ATOM 902 N N . PRO A 1 116 ? 10.993 14.016 -20.762 1.00 61.69 116 PRO A N 1
ATOM 903 C CA . PRO A 1 116 ? 10.656 13.481 -22.067 1.00 61.69 116 PRO A CA 1
ATOM 904 C C . PRO A 1 116 ? 10.840 11.964 -22.045 1.00 61.69 116 PRO A C 1
ATOM 906 O O . PRO A 1 116 ? 11.817 11.442 -21.502 1.00 61.69 116 PRO A O 1
ATOM 909 N N . LYS A 1 117 ? 9.881 11.247 -22.634 1.00 62.75 117 LYS A N 1
ATOM 910 C CA . LYS A 1 117 ? 9.996 9.800 -22.818 1.00 62.75 117 LYS A CA 1
ATOM 911 C C . LYS A 1 117 ? 11.278 9.541 -23.622 1.00 62.75 117 LYS A C 1
ATOM 913 O O . LYS A 1 117 ? 11.460 10.222 -24.632 1.00 62.75 117 LYS A O 1
ATOM 918 N N . PRO A 1 118 ? 12.164 8.622 -23.197 1.00 59.34 118 PRO A N 1
ATOM 919 C CA . PRO A 1 118 ? 13.393 8.367 -23.934 1.00 59.34 118 PRO A CA 1
ATOM 920 C C . PRO A 1 118 ? 13.029 7.967 -25.362 1.00 59.34 118 PRO A C 1
ATOM 922 O O . PRO A 1 118 ? 12.246 7.034 -25.576 1.00 59.34 118 PRO A O 1
ATOM 925 N N . ASP A 1 119 ? 13.551 8.722 -26.327 1.00 59.78 119 ASP A N 1
ATOM 926 C CA . ASP A 1 119 ? 13.350 8.430 -27.736 1.00 59.78 119 ASP A CA 1
ATOM 927 C C . ASP A 1 119 ? 13.941 7.046 -28.021 1.00 59.78 119 ASP A C 1
ATOM 929 O O . ASP A 1 119 ? 15.055 6.730 -27.602 1.00 59.78 119 ASP A O 1
ATOM 933 N N . LYS A 1 120 ? 13.187 6.179 -28.704 1.00 60.94 120 LYS A N 1
ATOM 934 C CA . LYS A 1 120 ? 13.614 4.788 -28.954 1.00 60.94 120 LYS A CA 1
ATOM 935 C C . LYS A 1 120 ? 14.805 4.683 -29.912 1.00 60.94 120 LYS A C 1
ATOM 937 O O . LYS A 1 120 ? 15.329 3.585 -30.097 1.00 60.94 120 LYS A O 1
ATOM 942 N N . LYS A 1 121 ? 15.195 5.784 -30.558 1.00 62.06 121 LYS A N 1
ATOM 943 C CA . LYS A 1 121 ? 16.299 5.793 -31.515 1.00 62.06 121 LYS A CA 1
ATOM 944 C C . LYS A 1 121 ? 17.617 5.681 -30.774 1.00 62.06 121 LYS A C 1
ATOM 946 O O . LYS A 1 121 ? 17.904 6.448 -29.855 1.00 62.06 121 LYS A O 1
ATOM 951 N N . LYS A 1 122 ? 18.413 4.694 -31.173 1.00 67.25 122 LYS A N 1
ATOM 952 C CA . LYS A 1 122 ? 19.729 4.485 -30.582 1.00 67.25 122 LYS A CA 1
ATOM 953 C C . LYS A 1 122 ? 20.649 5.631 -31.028 1.00 67.25 122 LYS A C 1
ATOM 955 O O . LYS A 1 122 ? 20.535 6.072 -32.169 1.00 67.25 122 LYS A O 1
ATOM 960 N N . PRO A 1 123 ? 21.574 6.105 -30.176 1.00 65.06 123 PRO A N 1
ATOM 961 C CA . PRO A 1 123 ? 22.378 7.303 -30.451 1.00 65.06 123 PRO A CA 1
ATOM 962 C C . PRO A 1 123 ? 23.207 7.264 -31.744 1.00 65.06 123 PRO A C 1
ATOM 964 O O . PRO A 1 123 ? 23.629 8.304 -32.229 1.00 65.06 123 PRO A O 1
ATOM 967 N N . TRP A 1 124 ? 23.470 6.073 -32.284 1.00 80.06 124 TRP A N 1
ATOM 968 C CA . TRP A 1 124 ? 24.255 5.859 -33.503 1.00 80.06 124 TRP A CA 1
ATOM 969 C C . TRP A 1 124 ? 23.407 5.732 -34.778 1.00 80.06 124 TRP A C 1
ATOM 971 O O . TRP A 1 124 ? 23.952 5.492 -35.850 1.00 80.06 124 TRP A O 1
ATOM 981 N N . GLU A 1 125 ? 22.086 5.882 -34.682 1.00 75.94 125 GLU A N 1
ATOM 982 C CA . GLU A 1 125 ? 21.163 5.908 -35.819 1.00 75.94 125 GLU A CA 1
ATOM 983 C C . GLU A 1 125 ? 20.856 7.369 -36.202 1.00 75.94 125 GLU A C 1
ATOM 985 O O . GLU A 1 125 ? 19.714 7.827 -36.110 1.00 75.94 125 GLU A O 1
ATOM 990 N N . TRP A 1 126 ? 21.884 8.133 -36.588 1.00 70.75 126 TRP A N 1
ATOM 991 C CA . TRP A 1 126 ?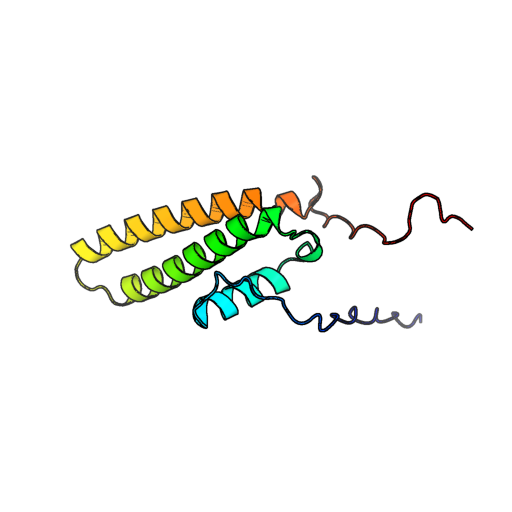 21.676 9.386 -37.324 1.00 70.75 126 TRP A CA 1
ATOM 992 C C . TRP A 1 126 ? 21.697 9.123 -38.838 1.00 70.75 126 TRP A C 1
ATOM 994 O O . TRP A 1 126 ? 22.398 8.203 -39.266 1.00 70.75 126 TRP A O 1
ATOM 1004 N N . PRO A 1 127 ? 20.891 9.863 -39.627 1.00 64.19 127 PRO A N 1
ATOM 1005 C CA . PRO A 1 127 ? 20.879 9.756 -41.085 1.00 64.19 127 PRO A CA 1
ATOM 1006 C C . PRO A 1 127 ? 22.197 10.207 -41.723 1.00 64.19 127 PRO A C 1
ATOM 1008 O O . PRO A 1 127 ? 22.872 11.087 -41.140 1.00 64.19 127 PRO A O 1
#

pLDDT: mean 78.64, std 17.82, range [37.88, 96.81]

Secondary structure (DSSP, 8-state):
------PPPP-------PPPTT--SHHHHHHHHHHHHH-TTGGG--TTTHHHHHHHHHHHHHHHHHHHHHHH---HHHHHHHHHHHHHHHHHHHHHHHHTT-SHHHHB-TTSPBPPPPPSS-TT---

Foldseek 3Di:
DDDDPPPPDPPPPVPVPDDDPPQDDPQLVVLLVVLLVVDPCSVVDDPVLNVLSSVLSVLVSVLVVLVVVLVVDPDPVVNVVSVVSNVVSVVSNVVSCVVVLVDQPSQADPVSHGDDDPDPDDPPPDD

Sequence (127 aa):
MEEAGLIPAPAVNDNELHYPDAIQTDEERTTFARIYRANPSAHLYTEASEPILIQLVRHVTNANRISREVQRARDPKLLIQLSRAQRDESAAIASLSTKLRLAASAIADHRGNLLPKPDKKKPWEWP

Radius of gyration: 19.58 Å; chains: 1; bounding box: 42×44×62 Å

Organism: NCBI:txid1116389